Protein AF-A0A967F475-F1 (afdb_monomer_lite)

pLDDT: mean 90.88, std 8.55, range [48.81, 98.25]

Sequence (58 aa):
MSERRPRSFYFLAAFFALFVLFLYGPIVTIGILSFQGPSGGLTFPMNGVSLHWFFDLF

Foldseek 3Di:
DPPDDDPVVVVVVVVVVVVVCVVCVVVVQVVQQCQADPPWDPGPPTDDGHCVVVVVVD

Structure (mmCIF, N/CA/C/O backbone):
data_AF-A0A967F475-F1
#
_entry.id   AF-A0A967F475-F1
#
loop_
_atom_site.group_PDB
_atom_site.id
_atom_site.type_symbol
_atom_site.label_atom_id
_atom_site.label_alt_id
_atom_site.label_comp_id
_atom_site.label_asym_id
_atom_site.label_entity_id
_atom_site.label_seq_id
_atom_site.pdbx_PDB_ins_code
_atom_site.Cartn_x
_atom_site.Cartn_y
_atom_site.Cartn_z
_atom_site.occupancy
_atom_site.B_iso_or_equiv
_atom_site.auth_seq_id
_atom_site.auth_comp_id
_atom_site.auth_asym_id
_atom_site.auth_atom_id
_atom_site.pdbx_PDB_model_num
ATOM 1 N N . MET A 1 1 ? -33.724 2.707 14.119 1.00 48.81 1 MET A N 1
ATOM 2 C CA . MET A 1 1 ? -32.845 3.427 15.065 1.00 48.81 1 MET A CA 1
ATOM 3 C C . MET A 1 1 ? -31.484 3.584 14.411 1.00 48.81 1 MET A C 1
ATOM 5 O O . MET A 1 1 ? -30.875 2.577 14.090 1.00 48.81 1 MET A O 1
ATOM 9 N N . SER A 1 2 ? -31.041 4.811 14.131 1.00 58.53 2 SER A N 1
ATOM 10 C CA . SER A 1 2 ? -29.657 5.046 13.701 1.00 58.53 2 SER A CA 1
ATOM 11 C C . SER A 1 2 ? -28.797 5.108 14.960 1.00 58.53 2 SER A C 1
ATOM 13 O O . SER A 1 2 ? -28.715 6.151 15.609 1.00 58.53 2 SER A O 1
ATOM 15 N N . GLU A 1 3 ? -28.249 3.967 15.378 1.00 73.38 3 GLU A N 1
ATOM 16 C CA . GLU A 1 3 ? -27.247 3.936 16.442 1.00 73.38 3 GLU A CA 1
ATOM 17 C C . GLU A 1 3 ? -25.997 4.664 15.944 1.00 73.38 3 GLU A C 1
ATOM 19 O O . GLU A 1 3 ? -25.255 4.185 15.082 1.00 73.38 3 GLU A O 1
ATOM 24 N N . ARG A 1 4 ? -25.767 5.872 16.466 1.00 78.88 4 ARG A N 1
ATOM 25 C CA . ARG A 1 4 ? -24.514 6.582 16.218 1.00 78.88 4 ARG A CA 1
ATOM 26 C C . ARG A 1 4 ? -23.389 5.797 16.876 1.00 78.88 4 ARG A C 1
ATOM 28 O O . ARG A 1 4 ? -23.367 5.646 18.095 1.00 78.88 4 ARG A O 1
ATOM 35 N N . ARG A 1 5 ? -22.431 5.342 16.063 1.00 86.12 5 ARG A N 1
ATOM 36 C CA . ARG A 1 5 ? -21.210 4.706 16.568 1.00 86.12 5 ARG A CA 1
ATOM 37 C C . ARG A 1 5 ? -20.511 5.647 17.560 1.00 86.12 5 ARG A C 1
ATOM 39 O O . ARG A 1 5 ? -20.417 6.849 17.280 1.00 86.12 5 ARG A O 1
ATOM 46 N N . PRO A 1 6 ? -20.021 5.133 18.700 1.00 90.44 6 PRO A N 1
ATOM 47 C CA . PRO A 1 6 ? -19.354 5.957 19.698 1.00 90.44 6 PRO A CA 1
ATOM 48 C C . PRO A 1 6 ? -18.079 6.575 19.114 1.00 90.44 6 PRO A C 1
ATOM 50 O O . PRO A 1 6 ? -17.438 5.994 18.244 1.00 90.44 6 PRO A O 1
ATOM 53 N N . ARG A 1 7 ? -17.666 7.753 19.597 1.00 91.75 7 ARG A N 1
ATOM 54 C CA . ARG A 1 7 ? -16.448 8.427 19.097 1.00 91.75 7 ARG A CA 1
ATOM 55 C C . ARG A 1 7 ? -15.196 7.553 19.226 1.00 91.75 7 ARG A C 1
ATOM 57 O O . ARG A 1 7 ? -14.351 7.576 18.338 1.00 91.75 7 ARG A O 1
ATOM 64 N N . SER A 1 8 ? -15.120 6.746 20.286 1.00 93.88 8 SER A N 1
ATOM 65 C CA . SER A 1 8 ? -14.049 5.767 20.512 1.00 93.88 8 SER A CA 1
ATOM 66 C C . SER A 1 8 ? -13.902 4.770 19.364 1.00 93.88 8 SER A C 1
ATOM 68 O O . SER A 1 8 ? -12.779 4.400 19.040 1.00 93.88 8 SER A O 1
ATOM 70 N N . PHE A 1 9 ? -15.002 4.390 18.702 1.00 94.44 9 PHE A N 1
ATOM 71 C CA . PHE A 1 9 ? -14.962 3.515 17.533 1.00 94.44 9 PHE A CA 1
ATOM 72 C C . PHE A 1 9 ? -14.111 4.126 16.417 1.00 94.44 9 PHE A C 1
ATOM 74 O O . PHE A 1 9 ? -13.254 3.445 15.869 1.00 94.44 9 PHE A O 1
ATOM 81 N N . TYR A 1 10 ? -14.310 5.408 16.100 1.00 95.19 10 TYR A N 1
ATOM 82 C CA . TYR A 1 10 ? -13.568 6.068 15.022 1.00 95.19 10 TYR A CA 1
ATOM 83 C C . TYR A 1 10 ? -12.084 6.225 15.356 1.00 95.19 10 TYR A C 1
ATOM 85 O O . TYR A 1 10 ? -11.246 5.987 14.492 1.00 95.19 10 TYR A O 1
ATOM 93 N N . PHE A 1 11 ? -11.751 6.558 16.607 1.00 96.81 11 PHE A N 1
ATOM 94 C CA . PHE A 1 11 ? -10.355 6.608 17.054 1.00 96.81 11 PHE A CA 1
ATOM 95 C C . PHE A 1 11 ? -9.678 5.240 16.967 1.00 96.81 11 PHE A C 1
ATOM 97 O O . PHE A 1 11 ? -8.583 5.131 16.420 1.00 96.81 11 PHE A O 1
ATOM 104 N N . LEU A 1 12 ? -10.338 4.193 17.465 1.00 97.12 12 LEU A N 1
ATOM 105 C CA . LEU A 1 12 ? -9.783 2.845 17.449 1.00 97.12 12 LEU A CA 1
ATOM 106 C C . LEU A 1 12 ? -9.673 2.303 16.019 1.00 97.12 12 LEU A C 1
ATOM 108 O O . LEU A 1 12 ? -8.674 1.678 15.681 1.00 97.12 12 LEU A O 1
ATOM 112 N N . ALA A 1 13 ? -10.651 2.600 15.161 1.00 97.19 13 ALA A N 1
ATOM 113 C CA . ALA A 1 13 ? -10.611 2.257 13.744 1.00 97.19 13 ALA A CA 1
ATOM 114 C C . ALA A 1 13 ? -9.461 2.967 13.017 1.00 97.19 13 ALA A C 1
ATOM 116 O O . ALA A 1 13 ? -8.757 2.328 12.242 1.00 97.19 13 ALA A O 1
ATOM 117 N N . ALA A 1 14 ? -9.231 4.256 13.288 1.00 97.88 14 ALA A N 1
ATOM 118 C CA . ALA A 1 14 ? -8.113 4.999 12.708 1.00 97.88 14 ALA A CA 1
ATOM 119 C C . ALA A 1 14 ? -6.759 4.446 13.177 1.00 97.88 14 ALA A C 1
ATOM 121 O O . ALA A 1 14 ? -5.872 4.220 12.357 1.00 97.88 14 ALA A O 1
ATOM 122 N N . PHE A 1 15 ? -6.616 4.168 14.477 1.00 98.12 15 PHE A N 1
ATOM 123 C CA . PHE A 1 15 ? -5.412 3.547 15.028 1.00 98.12 15 PHE A CA 1
ATOM 124 C C . PHE A 1 15 ? -5.156 2.168 14.413 1.00 98.12 15 PHE A C 1
ATOM 126 O O . PHE A 1 15 ? -4.046 1.879 13.976 1.00 98.12 15 PHE A O 1
ATOM 133 N N . PHE A 1 16 ? -6.193 1.336 14.326 1.00 97.88 16 PHE A N 1
ATOM 134 C CA . PHE A 1 16 ? -6.101 0.013 13.723 1.00 97.88 16 PHE A CA 1
ATOM 135 C C . PHE A 1 16 ? -5.746 0.082 12.232 1.00 97.88 16 PHE A C 1
ATOM 137 O O . PHE A 1 16 ? -4.884 -0.660 11.774 1.00 97.88 16 PHE A O 1
ATOM 144 N N . ALA A 1 17 ? -6.348 1.002 11.475 1.00 97.94 17 ALA A N 1
ATOM 145 C CA . ALA A 1 17 ? -6.015 1.209 10.068 1.00 97.94 17 ALA A CA 1
ATOM 146 C C . ALA A 1 17 ? -4.560 1.667 9.885 1.00 97.94 17 ALA A C 1
ATOM 148 O O . ALA A 1 17 ? -3.869 1.150 9.010 1.00 97.94 17 ALA A O 1
ATOM 149 N N . LEU A 1 18 ? -4.071 2.579 10.733 1.00 98.25 18 LEU A N 1
ATOM 150 C CA . LEU A 1 18 ? -2.668 3.000 10.730 1.00 98.25 18 LEU A CA 1
ATOM 151 C C . LEU A 1 18 ? -1.733 1.837 11.083 1.00 98.25 18 LEU A C 1
ATOM 153 O O . LEU A 1 18 ? -0.699 1.666 10.443 1.00 98.25 18 LEU A O 1
ATOM 157 N N . PHE A 1 19 ? -2.114 1.016 12.062 1.00 97.81 19 PHE A N 1
ATOM 158 C CA . PHE A 1 19 ? -1.379 -0.186 12.439 1.00 97.81 19 PHE A CA 1
ATOM 159 C C . PHE A 1 19 ? -1.271 -1.168 11.266 1.00 97.81 19 PHE A C 1
ATOM 161 O O . PHE A 1 19 ? -0.173 -1.616 10.950 1.00 97.81 19 PHE A O 1
ATOM 168 N N . VAL A 1 20 ? -2.379 -1.454 10.575 1.00 98.25 20 VAL A N 1
ATOM 169 C CA . VAL A 1 20 ? -2.391 -2.311 9.378 1.00 98.25 20 VAL A CA 1
ATOM 170 C C . VAL A 1 20 ? -1.544 -1.700 8.263 1.00 98.25 20 VAL A C 1
ATOM 172 O O . VAL A 1 20 ? -0.740 -2.404 7.658 1.00 98.25 20 VAL A O 1
ATOM 175 N N . LEU A 1 21 ? -1.668 -0.395 8.012 1.00 97.44 21 LEU A N 1
ATOM 176 C CA . LEU A 1 21 ? -0.866 0.291 7.001 1.00 97.44 21 LEU A CA 1
ATOM 177 C C . LEU A 1 21 ? 0.631 0.177 7.299 1.00 97.44 21 LEU A C 1
ATOM 179 O O . LEU A 1 21 ? 1.410 -0.087 6.391 1.00 97.44 21 LEU A O 1
ATOM 183 N N . PHE A 1 22 ? 1.039 0.347 8.554 1.00 96.31 22 PHE A N 1
ATOM 184 C CA . PHE A 1 22 ? 2.438 0.216 8.950 1.00 96.31 22 PHE A CA 1
ATOM 185 C C . PHE A 1 22 ? 2.925 -1.234 8.857 1.00 96.31 22 PHE A C 1
ATOM 187 O O . PHE A 1 22 ? 4.004 -1.490 8.329 1.00 96.31 22 PHE A O 1
ATOM 194 N N . LEU A 1 23 ? 2.103 -2.184 9.309 1.00 97.56 23 LEU A N 1
ATOM 195 C CA . LEU A 1 23 ? 2.402 -3.613 9.273 1.00 97.56 23 LEU A CA 1
ATOM 196 C C . LEU A 1 23 ? 2.607 -4.122 7.839 1.00 97.56 23 LEU A C 1
ATOM 198 O O . LEU A 1 23 ? 3.563 -4.845 7.571 1.00 97.56 23 LEU A O 1
ATOM 202 N N . TYR A 1 24 ? 1.725 -3.733 6.916 1.00 97.06 24 TYR A N 1
ATOM 203 C CA . TYR A 1 24 ? 1.773 -4.173 5.520 1.00 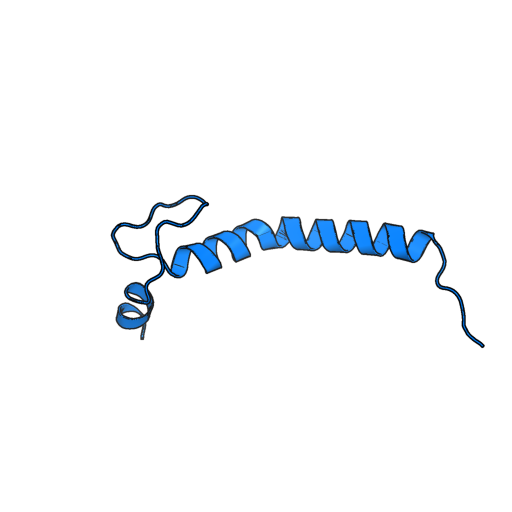97.06 24 TYR A CA 1
ATOM 204 C C . TYR A 1 24 ? 2.511 -3.202 4.598 1.00 97.06 24 TYR A C 1
ATOM 206 O O . TYR A 1 24 ? 2.772 -3.552 3.452 1.00 97.06 24 TYR A O 1
ATOM 214 N N . GLY A 1 25 ? 2.894 -2.015 5.068 1.00 95.12 25 GLY A N 1
ATOM 215 C CA . GLY A 1 25 ? 3.603 -1.001 4.284 1.00 95.12 25 GLY A CA 1
ATOM 216 C C . GLY A 1 25 ? 4.846 -1.542 3.567 1.00 95.12 25 GLY A C 1
ATOM 217 O O . GLY A 1 25 ? 4.962 -1.344 2.355 1.00 95.12 25 GLY A O 1
ATOM 218 N N . PRO A 1 26 ? 5.741 -2.289 4.247 1.00 94.88 26 PRO A N 1
ATOM 219 C CA . PRO A 1 26 ? 6.882 -2.935 3.600 1.00 94.88 26 PRO A CA 1
ATOM 220 C C . PRO A 1 26 ? 6.469 -3.931 2.508 1.00 94.88 26 PRO A C 1
ATOM 222 O O . PRO A 1 26 ? 7.054 -3.929 1.429 1.00 94.88 26 PRO A O 1
ATOM 225 N N . ILE A 1 27 ? 5.425 -4.732 2.747 1.00 96.06 27 ILE A N 1
ATOM 226 C CA . ILE A 1 27 ? 4.910 -5.708 1.773 1.00 96.06 27 ILE A CA 1
ATOM 227 C C . ILE A 1 27 ? 4.327 -4.990 0.554 1.00 96.06 27 ILE A C 1
ATOM 229 O O . ILE A 1 27 ? 4.631 -5.358 -0.576 1.00 96.06 27 ILE A O 1
ATOM 233 N N . VAL A 1 28 ? 3.539 -3.933 0.766 1.00 95.00 28 VAL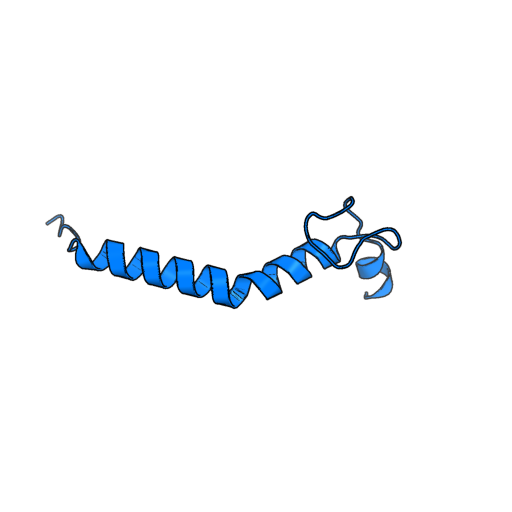 A N 1
ATOM 234 C CA . VAL A 1 28 ? 2.991 -3.093 -0.309 1.00 95.00 28 VAL A CA 1
ATOM 235 C C . VAL A 1 28 ? 4.120 -2.441 -1.104 1.00 95.00 28 VAL A C 1
ATOM 237 O O . VAL A 1 28 ? 4.067 -2.419 -2.328 1.00 95.00 28 VAL A O 1
ATOM 240 N N . THR A 1 29 ? 5.169 -1.967 -0.428 1.00 93.69 29 THR A N 1
ATOM 241 C CA . THR A 1 29 ? 6.339 -1.360 -1.075 1.00 93.69 29 THR A CA 1
ATOM 242 C C . THR A 1 29 ? 7.046 -2.367 -1.972 1.00 93.69 29 THR A C 1
ATOM 244 O O . THR A 1 29 ? 7.250 -2.083 -3.148 1.00 93.69 29 THR A O 1
ATOM 247 N N . ILE A 1 30 ? 7.359 -3.559 -1.460 1.00 93.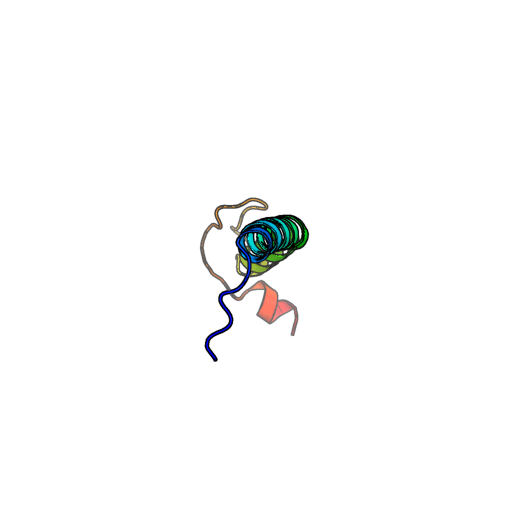12 30 ILE A N 1
ATOM 248 C CA . ILE A 1 30 ? 7.996 -4.627 -2.244 1.00 93.12 30 ILE A CA 1
ATOM 249 C C . ILE A 1 30 ? 7.081 -5.071 -3.395 1.00 93.12 30 ILE A C 1
ATOM 251 O O . ILE A 1 30 ? 7.551 -5.245 -4.515 1.00 93.12 30 ILE A O 1
ATOM 255 N N . GLY A 1 31 ? 5.772 -5.182 -3.153 1.00 93.81 31 GLY A N 1
ATOM 256 C CA . GLY A 1 31 ? 4.783 -5.492 -4.184 1.00 93.81 31 GLY A CA 1
ATOM 257 C C . GLY A 1 31 ? 4.768 -4.459 -5.313 1.00 93.81 31 GLY A C 1
ATOM 258 O O . GLY A 1 31 ? 4.781 -4.839 -6.478 1.00 93.81 31 GLY A O 1
ATOM 259 N N . ILE A 1 32 ? 4.825 -3.162 -4.999 1.00 93.75 32 ILE A N 1
ATOM 260 C CA . ILE A 1 32 ? 4.928 -2.097 -6.010 1.00 93.75 32 ILE A CA 1
ATOM 261 C C . ILE A 1 32 ? 6.272 -2.176 -6.742 1.00 93.75 32 ILE A C 1
ATOM 263 O O . ILE A 1 32 ? 6.293 -2.151 -7.968 1.00 93.75 32 ILE A O 1
ATOM 267 N N . LEU A 1 33 ? 7.384 -2.307 -6.013 1.00 93.88 33 LEU A N 1
ATOM 268 C CA . LEU A 1 33 ? 8.726 -2.393 -6.601 1.00 93.88 33 LEU A CA 1
ATOM 269 C C . LEU A 1 33 ? 8.903 -3.634 -7.492 1.00 93.88 33 LEU A C 1
ATOM 271 O O . LEU A 1 33 ? 9.726 -3.603 -8.400 1.00 93.88 33 LEU A O 1
ATOM 275 N N . SER A 1 34 ? 8.112 -4.695 -7.299 1.00 92.62 34 SER A N 1
ATOM 276 C CA . SER A 1 34 ? 8.140 -5.880 -8.170 1.00 92.62 34 SER A CA 1
ATOM 277 C C . SER A 1 34 ? 7.732 -5.588 -9.622 1.00 92.62 34 SER A C 1
ATOM 279 O O . SER A 1 34 ? 8.136 -6.312 -10.527 1.00 92.62 34 SER A O 1
ATOM 281 N N . PHE A 1 35 ? 7.011 -4.487 -9.864 1.00 93.94 35 PHE A N 1
ATOM 282 C CA . PHE A 1 35 ? 6.685 -3.998 -11.206 1.00 93.94 35 PHE A CA 1
ATOM 283 C C . PHE A 1 35 ? 7.814 -3.174 -11.834 1.00 93.94 35 PHE A C 1
ATOM 285 O O . PHE A 1 35 ? 7.590 -2.475 -12.815 1.00 93.94 35 PHE A O 1
ATOM 292 N N . GLN A 1 36 ? 9.024 -3.182 -11.288 1.00 93.06 36 GLN A N 1
ATOM 293 C CA . GLN A 1 36 ? 10.164 -2.534 -11.926 1.00 93.06 36 GLN A CA 1
ATOM 294 C C . GLN A 1 36 ? 10.841 -3.437 -12.950 1.00 93.06 36 GLN A C 1
ATOM 296 O O . GLN A 1 36 ? 10.738 -4.653 -12.889 1.00 93.06 36 GLN A O 1
ATOM 301 N N . GLY A 1 37 ? 11.565 -2.840 -13.897 1.00 89.25 37 GLY A N 1
ATOM 302 C CA . GLY A 1 37 ? 12.469 -3.577 -14.783 1.00 89.25 37 GLY A CA 1
ATOM 303 C C . GLY A 1 37 ? 13.888 -3.703 -14.207 1.00 89.25 37 GLY A C 1
ATOM 304 O O . GLY A 1 37 ? 14.146 -3.241 -13.096 1.00 89.25 37 GLY A O 1
ATOM 305 N N . PRO A 1 38 ? 14.842 -4.242 -14.985 1.00 88.56 38 PRO A N 1
ATOM 306 C CA . PRO A 1 38 ? 16.252 -4.376 -14.589 1.00 88.56 38 PRO A CA 1
ATOM 307 C C . PRO A 1 38 ? 16.951 -3.063 -14.229 1.00 88.56 38 PRO A C 1
ATOM 309 O O . PRO A 1 38 ? 17.920 -3.058 -13.480 1.00 88.56 38 PRO A O 1
ATOM 312 N N . SER A 1 39 ? 16.458 -1.940 -14.753 1.00 87.81 39 SER A N 1
ATOM 313 C CA . SER A 1 39 ? 16.944 -0.594 -14.436 1.00 87.81 39 SER A CA 1
ATOM 314 C C . SER A 1 39 ? 16.291 0.021 -13.186 1.00 87.81 39 SER A C 1
ATOM 316 O O . SER A 1 39 ? 16.525 1.193 -12.894 1.00 87.81 39 SER A O 1
ATOM 318 N N . GLY A 1 40 ? 15.424 -0.719 -12.489 1.00 86.94 40 GLY A N 1
ATOM 319 C CA . GLY A 1 40 ? 14.737 -0.285 -11.274 1.00 86.94 40 GLY A CA 1
ATOM 320 C C . GLY A 1 40 ? 15.633 -0.261 -10.033 1.00 86.94 40 GLY A C 1
ATOM 321 O O . GLY A 1 40 ? 16.642 -0.956 -9.964 1.00 86.94 40 GLY A O 1
ATOM 322 N N . GLY A 1 41 ? 15.269 0.560 -9.045 1.00 87.00 41 GLY A N 1
ATOM 323 C CA . GLY A 1 41 ? 15.990 0.684 -7.774 1.00 87.00 41 GLY A CA 1
ATOM 324 C C . GLY A 1 41 ? 15.290 -0.044 -6.623 1.00 87.00 41 GLY A C 1
ATOM 325 O O . GLY A 1 41 ? 14.075 -0.193 -6.614 1.00 87.00 41 GLY A O 1
ATOM 326 N N . LEU A 1 42 ? 16.044 -0.423 -5.589 1.00 85.62 42 LEU A N 1
ATOM 327 C CA . LEU A 1 42 ? 15.525 -1.188 -4.441 1.00 85.62 42 LEU A CA 1
ATOM 328 C C . LEU A 1 42 ? 14.649 -0.378 -3.466 1.00 85.62 42 LEU A C 1
ATOM 330 O O . LEU A 1 42 ? 14.163 -0.923 -2.477 1.00 85.62 42 LEU A O 1
ATOM 334 N N . THR A 1 43 ? 14.473 0.922 -3.697 1.00 88.12 43 THR A N 1
ATOM 335 C CA . THR A 1 43 ? 13.770 1.833 -2.790 1.00 88.12 43 THR A CA 1
ATOM 336 C C . THR A 1 43 ? 12.643 2.570 -3.502 1.00 88.12 43 THR A C 1
ATOM 338 O O . THR A 1 43 ? 12.659 2.772 -4.714 1.00 88.12 43 THR A O 1
ATOM 341 N N . PHE A 1 44 ? 11.640 2.982 -2.727 1.00 86.31 44 PHE A N 1
ATOM 342 C CA . PHE A 1 44 ? 10.587 3.878 -3.196 1.00 86.31 44 PHE A CA 1
ATOM 343 C C . PHE A 1 44 ? 11.111 5.333 -3.260 1.00 86.31 44 PHE A C 1
ATOM 345 O O . PHE A 1 44 ? 11.881 5.712 -2.372 1.00 86.31 44 PHE A O 1
ATOM 352 N N . PRO A 1 45 ? 10.691 6.175 -4.231 1.00 88.12 45 PRO A N 1
ATOM 353 C CA . PRO A 1 45 ? 9.717 5.923 -5.298 1.00 88.12 45 PRO A CA 1
ATOM 354 C C . PRO A 1 45 ? 10.264 5.071 -6.444 1.00 88.12 45 PRO A C 1
ATOM 356 O O . PRO A 1 45 ? 11.448 5.080 -6.755 1.00 88.12 45 PRO A O 1
ATOM 359 N N . MET A 1 46 ? 9.360 4.330 -7.081 1.00 92.31 46 MET A N 1
ATOM 360 C CA . MET A 1 46 ? 9.693 3.411 -8.159 1.00 92.31 46 MET A CA 1
ATOM 361 C C . MET A 1 46 ? 10.114 4.121 -9.458 1.00 92.31 46 MET A C 1
ATOM 363 O O . MET A 1 46 ? 9.476 5.087 -9.868 1.00 92.31 46 MET A O 1
ATOM 367 N N . ASN A 1 47 ? 11.120 3.575 -10.152 1.00 88.25 47 ASN A N 1
ATOM 368 C CA . ASN A 1 47 ? 11.559 4.052 -11.468 1.00 88.25 47 ASN A CA 1
ATOM 369 C C . ASN A 1 47 ? 10.919 3.235 -12.607 1.00 88.25 47 ASN A C 1
ATOM 371 O O . ASN A 1 47 ? 11.456 2.206 -13.018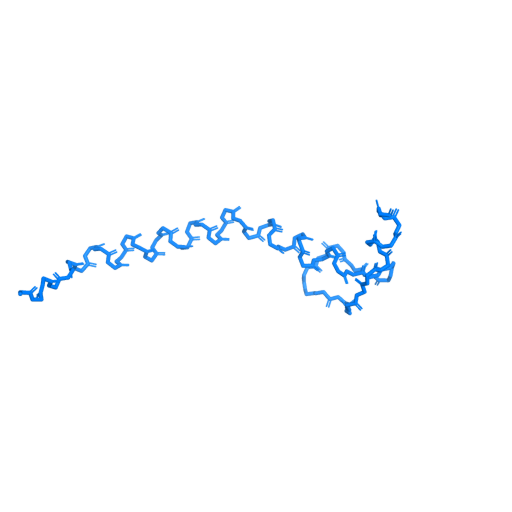 1.00 88.25 47 ASN A O 1
ATOM 375 N N . GLY A 1 48 ? 9.788 3.715 -13.133 1.00 87.56 48 GLY A N 1
ATOM 376 C CA . GLY A 1 48 ? 9.074 3.091 -14.258 1.00 87.56 48 GLY A CA 1
ATOM 377 C C . GLY A 1 48 ? 8.232 1.865 -13.876 1.00 87.56 48 GLY A C 1
ATOM 378 O O . GLY A 1 48 ? 8.237 1.433 -12.732 1.00 87.56 48 GLY A O 1
ATOM 379 N N . VAL A 1 49 ? 7.480 1.324 -14.840 1.00 91.69 49 VAL A N 1
ATOM 380 C CA . VAL A 1 49 ? 6.615 0.139 -14.679 1.00 91.69 49 VAL A CA 1
ATOM 381 C C . VAL A 1 49 ? 6.955 -0.869 -15.778 1.00 91.69 49 VAL A C 1
ATOM 383 O O . VAL A 1 49 ? 7.097 -0.494 -16.941 1.00 91.69 49 VAL A O 1
ATOM 386 N N . SER A 1 50 ? 7.094 -2.137 -15.416 1.00 92.19 50 SER A N 1
ATOM 387 C CA . SER A 1 50 ? 7.518 -3.248 -16.258 1.00 92.19 50 SER A CA 1
ATOM 388 C C . SER A 1 50 ? 6.934 -4.565 -15.744 1.00 92.19 50 SER A C 1
ATOM 390 O O . SER A 1 50 ? 6.730 -4.752 -14.547 1.00 92.19 50 SER A O 1
ATOM 392 N N . LEU A 1 51 ? 6.702 -5.499 -16.665 1.00 92.62 51 LEU A N 1
ATOM 393 C CA . LEU A 1 51 ? 6.341 -6.886 -16.360 1.00 92.62 51 LEU A CA 1
ATOM 394 C C . LEU A 1 51 ? 7.498 -7.859 -16.622 1.00 92.62 51 LEU A C 1
ATOM 396 O O . LEU A 1 51 ? 7.286 -9.065 -16.612 1.00 92.62 51 LEU A O 1
ATOM 400 N N . HIS A 1 52 ? 8.711 -7.349 -16.858 1.00 90.94 52 HIS A N 1
ATOM 401 C CA . HIS A 1 52 ? 9.887 -8.152 -17.209 1.00 90.94 52 HIS A CA 1
ATOM 402 C C . HIS A 1 52 ? 10.085 -9.355 -16.277 1.00 90.94 52 HIS A C 1
ATOM 404 O O . HIS A 1 52 ? 10.095 -10.485 -16.745 1.00 90.94 52 HIS A O 1
ATOM 410 N N . TRP A 1 53 ? 10.124 -9.123 -14.962 1.00 89.19 53 TRP A N 1
ATOM 411 C CA . TRP A 1 53 ? 10.311 -10.197 -13.984 1.00 89.19 53 TRP A CA 1
ATOM 412 C C . TRP A 1 53 ? 9.135 -11.171 -13.907 1.00 89.19 53 TRP A C 1
ATOM 414 O O . TRP A 1 53 ? 9.330 -12.331 -13.570 1.00 89.19 53 TRP A O 1
ATOM 424 N N . PHE A 1 54 ? 7.915 -10.726 -14.220 1.00 92.31 54 PHE A N 1
ATOM 425 C CA . PHE A 1 54 ? 6.752 -11.612 -14.253 1.00 92.31 54 PHE A CA 1
ATOM 426 C C . PHE A 1 54 ? 6.804 -12.569 -15.449 1.00 92.31 54 PHE A C 1
ATOM 428 O O . PHE A 1 54 ? 6.377 -13.707 -15.304 1.00 92.31 54 PHE A O 1
ATOM 435 N N . PHE A 1 55 ? 7.352 -12.143 -16.594 1.00 91.31 55 PHE A N 1
ATOM 436 C CA . PHE A 1 55 ? 7.596 -13.038 -17.733 1.00 91.31 55 PHE A CA 1
ATOM 437 C C . PHE A 1 55 ? 8.691 -14.073 -17.457 1.00 91.31 55 PHE A C 1
ATOM 439 O O . PHE A 1 55 ? 8.620 -15.167 -17.995 1.00 91.31 55 PHE A O 1
ATOM 446 N N . ASP A 1 56 ? 9.687 -13.746 -16.630 1.00 88.94 56 ASP A N 1
ATOM 447 C CA . ASP A 1 56 ? 10.714 -14.715 -16.222 1.00 88.94 56 ASP A CA 1
ATOM 448 C C . ASP A 1 56 ? 10.207 -15.687 -15.137 1.00 8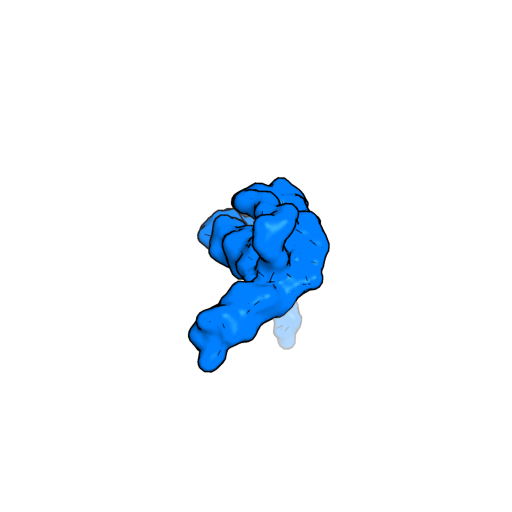8.94 56 ASP A C 1
ATOM 450 O O . ASP A 1 56 ? 10.761 -16.773 -14.962 1.00 88.94 56 ASP A O 1
ATOM 454 N N . LEU A 1 57 ? 9.179 -15.293 -14.375 1.00 91.00 57 LEU A N 1
ATOM 455 C CA . LEU A 1 57 ? 8.634 -16.068 -13.257 1.00 91.00 57 LEU A CA 1
ATOM 456 C C . LEU A 1 57 ? 7.620 -17.143 -13.688 1.00 91.00 57 LEU A C 1
ATOM 458 O O . LEU A 1 57 ? 7.499 -18.155 -12.993 1.00 91.00 57 LEU A O 1
ATOM 462 N N . PHE A 1 58 ? 6.873 -16.906 -14.771 1.00 89.12 58 PHE A N 1
ATOM 463 C CA . PHE A 1 58 ? 5.784 -17.765 -15.258 1.00 89.12 58 PHE A CA 1
ATOM 464 C C . PHE A 1 58 ? 6.093 -18.353 -16.633 1.00 89.12 58 PHE A C 1
ATOM 466 O O . PHE A 1 58 ? 5.851 -19.571 -16.800 1.00 89.12 58 PHE A O 1
#

Secondary structure (DSSP, 8-state):
---PPPHHHHHHHHHHHHHHHHHHHHHHHHHHHTT--TT--SSSSP-----HHHHHH-

Radius of gyration: 18.57 Å; chains: 1; bounding box: 50×26×38 Å

=== Feature glossary ===
Each block in this record encodes a different view of the same protein. In brief:

Predicted aligned error. PAE(i, j) answers: if I align the predicted and true structures on residue i, how far off (in Å) do I expect residue j to be? A block-diagonal PAE matrix with low values on the blocks and high values off-diagonal is the signature of a multi-domain protein with confidently predicted domains but uncertain inter-domain orientation.

Contact-map, Ramachandran, and PAE plots. Plot images: a contact map (which residues are close in 3D, as an N×N binary image), a Ramachandran scatter (backbone torsion angles, revealing secondary-structure composition at a glance), and — for AlphaFold structures — a PAE heatmap (pairwise prediction confidence).

Backbone torsions (φ/ψ). φ (phi) and ψ (psi) are the two rotatable backbone dihedrals per residue: φ is the C(i-1)–N–Cα–C torsion, ψ is the N–Cα–C–N(i+1) torsion, both in degrees on (−180°, 180°]. α-helical residues cluster near (−60°, −45°); β-strand residues near (−120°, +130°). A Ramachandran plot is simply a scatter of (φ, ψ) for every residue.

Foldseek 3Di. A 3Di character summarizes, for each residue, the relative orientation of the Cα frame of its nearest spatial neighbor. Because it encodes fold topology rather than chemistry, 3Di alignments detect remote structural similarity that sequence alignment misses.

Radius of gyration, Cα contacts, bounding box. Three whole-structure scalars: the radius of gyration (RMS distance of Cα from centroid, in Å), the count of Cα–Cα contacts (pairs closer than 8 Å and separated by more than four residues in sequence — i.e. tertiary, not local, contacts), and the bounding-box dimensions. Together they distinguish compact globular folds from extended fibres or disordered chains.

Sequence. Sequence gives the chain of amino acids in standard one-letter code (A=alanine, C=cysteine, …, Y=tyrosine), read N→C. It is the only feature that is directly encoded by the gene; all structural features are derived from the folded form of this sequence.

mmCIF coordinates. Atomic coordinates in PDBx/mmCIF format — the same representation the Protein Data Bank distributes. Each line of the _atom_site loop places one backbone atom in Cartesian space (units: ångströms, origin: arbitrary).

Secondary structure (3-state, P-SEA). Three-state secondary structure (P-SEA) collapses the eight DSSP classes into helix (a), strand (b), and coil (c). P-SEA assigns these from Cα geometry alone — distances and angles — without requiring backbone oxygens, so it works on any Cα trace.

InterPro / GO / CATH / organism. Functional annotations link the protein to curated databases. InterPro entries identify conserved domains and families by matching the sequence against member-database signatures (Pfam, PROSITE, CDD, …). Gene Ontology (GO) terms describe molecular function, biological process, and cellular component in a controlled vocabulary. CATH places the structure in a hierarchical fold classification (Class/Architecture/Topology/Homologous-superfamily). The organism is the source species.

B-factor. B-factor (Debye–Waller factor) reflects atomic displacement in the crystal lattice. It is an experimental observable (units Å²), not a prediction; low values mean the atom is pinned down, high values mean it moves or is heterogeneous across the crystal.

Rendered structure images. Structure images are PyMOL renders from six orthogonal camera directions. Cartoon representation draws helices as coils and strands as arrows; sticks shows the backbone as bonds;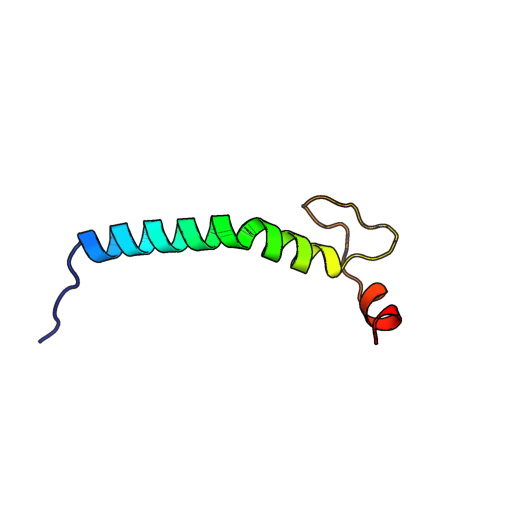 surface shows the solvent-excluded envelope. Rainbow coloring maps sequence position to hue (blue→red, N→C); chain coloring assigns a distinct color per polypeptide.

Solvent-accessible surface area. Solvent-accessible surface area (SASA) is the area in Å² traced out by the centre of a 1.4 Å probe sphere (a water molecule) rolled over the protein's van der Waals surface (Shrake–Rupley / Lee–Richards construction). Buried residues have near-zero SASA; fully exposed residues can exceed 200 Å². The total SASA scales roughly with the number of surface residues.

Secondary structure (8-state, DSSP). The SS8 string is DSSP's per-residue secondary-structure call. α-helix (H) means an i→i+4 H-bond ladder; β-strand (E) means the residue participates in a β-sheet; 3₁₀ (G) and π (I) are tighter and wider helices; T/S are turns/bends; '-' is loop.

pLDDT. For AlphaFold models, the B-factor field carries pLDDT — the model's own estimate of local accuracy on a 0–100 scale. Regions with pLDDT<50 should be treated as essentially unmodeled; they often correspond to intrinsically disordered segments.

Nearest PDB structures. Nearest PDB neighbors are the top structural matches found by Foldseek when searching this structure against the entire Protein Data Bank. Each hit reports a TM-score (0 to 1; >0.5 almost always implies the same fold) and an E-value. These are *structural* homologs — they may share no detectable sequence similarity.